Protein AF-A0A0M2K571-F1 (afdb_monomer_lite)

Sequence (85 aa):
MIYSYLDHLMGAYFNQDYDLSGETINEVVQCYIDSEGPDKSSGLASDCMNFLKEVDVEGKFGRDADLLIMMKSKIPTDDLIVHFL

Structure (mmCIF, N/CA/C/O backbone):
data_AF-A0A0M2K571-F1
#
_entry.id   AF-A0A0M2K571-F1
#
loop_
_atom_site.group_PDB
_atom_site.id
_atom_site.type_symbol
_atom_site.label_atom_id
_atom_site.label_alt_id
_atom_site.label_comp_id
_atom_site.label_asym_id
_atom_site.label_entity_id
_atom_site.label_seq_id
_atom_site.pdbx_PDB_ins_code
_atom_site.Cartn_x
_atom_site.Cartn_y
_atom_site.Cartn_z
_atom_site.occupancy
_atom_site.B_iso_or_equiv
_atom_site.auth_seq_id
_atom_site.auth_comp_id
_atom_site.auth_asym_id
_atom_site.auth_atom_id
_atom_site.pdbx_PDB_model_num
ATOM 1 N N . MET A 1 1 ? -0.526 -7.973 -10.978 1.00 53.34 1 MET A N 1
ATOM 2 C CA . MET A 1 1 ? 0.477 -6.906 -11.205 1.00 53.34 1 MET A CA 1
ATOM 3 C C . MET A 1 1 ? 1.682 -7.175 -10.297 1.00 53.34 1 MET A C 1
ATOM 5 O O . MET A 1 1 ? 1.540 -8.003 -9.407 1.00 53.34 1 MET A O 1
ATOM 9 N N . ILE A 1 2 ? 2.853 -6.550 -10.499 1.00 71.88 2 ILE A N 1
ATOM 10 C CA . ILE A 1 2 ? 4.061 -6.805 -9.665 1.00 71.88 2 ILE A CA 1
ATOM 11 C C . ILE A 1 2 ? 3.812 -6.481 -8.171 1.00 71.88 2 ILE A C 1
ATOM 13 O O . ILE A 1 2 ? 4.478 -7.052 -7.316 1.00 71.88 2 ILE A O 1
ATOM 17 N N . TYR A 1 3 ? 2.796 -5.664 -7.868 1.00 81.75 3 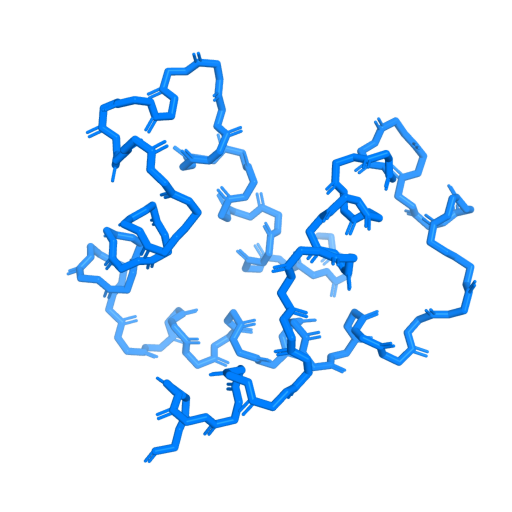TYR A N 1
ATOM 18 C CA . TYR A 1 3 ? 2.397 -5.258 -6.517 1.00 81.75 3 TYR A CA 1
ATOM 19 C C . TYR A 1 3 ? 0.885 -5.439 -6.349 1.00 81.75 3 TYR A C 1
ATOM 21 O O . TYR A 1 3 ? 0.113 -4.5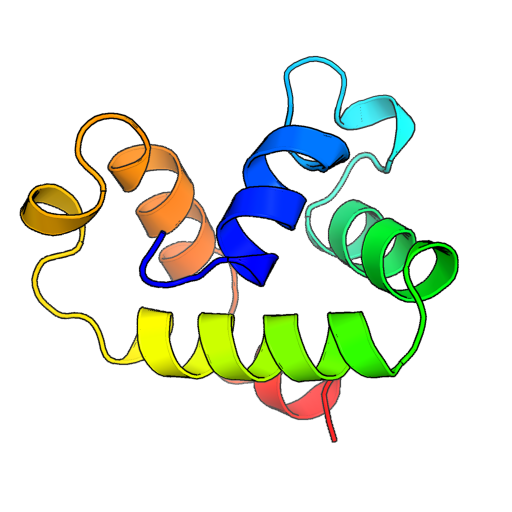04 -6.528 1.00 81.75 3 TYR A O 1
ATOM 29 N N . SER A 1 4 ? 0.438 -6.677 -6.143 1.00 86.56 4 SER A N 1
ATOM 30 C CA . SER A 1 4 ? -0.990 -7.024 -6.231 1.00 86.56 4 SER A CA 1
ATOM 31 C C . SER A 1 4 ? -1.833 -6.471 -5.076 1.00 86.56 4 SER A C 1
ATOM 33 O O . SER A 1 4 ? -3.013 -6.196 -5.269 1.00 86.56 4 SER A O 1
ATOM 35 N N . TYR A 1 5 ? -1.247 -6.278 -3.896 1.00 89.00 5 TYR A N 1
ATOM 36 C CA . TYR A 1 5 ? -1.930 -5.691 -2.742 1.00 89.00 5 TYR A CA 1
ATOM 37 C C . TYR A 1 5 ? -1.932 -4.166 -2.817 1.00 89.00 5 TYR A C 1
ATOM 39 O O . TYR A 1 5 ? -2.935 -3.541 -2.484 1.00 89.00 5 TYR A O 1
ATOM 47 N N . LEU A 1 6 ? -0.842 -3.571 -3.310 1.00 85.25 6 LEU A N 1
ATOM 48 C CA . LEU A 1 6 ? -0.797 -2.134 -3.584 1.00 85.25 6 LEU A CA 1
ATOM 49 C C . LEU A 1 6 ? -1.789 -1.754 -4.690 1.00 85.25 6 LEU A C 1
ATOM 51 O O . LEU A 1 6 ? -2.534 -0.798 -4.536 1.00 85.25 6 LEU A O 1
ATOM 55 N N . ASP A 1 7 ? -1.859 -2.539 -5.763 1.00 85.25 7 ASP A N 1
ATOM 56 C CA . ASP A 1 7 ? -2.843 -2.369 -6.839 1.00 85.25 7 ASP A CA 1
ATOM 57 C C . ASP A 1 7 ? -4.285 -2.482 -6.314 1.00 85.25 7 ASP A C 1
ATOM 59 O O . ASP A 1 7 ? -5.145 -1.668 -6.644 1.00 85.25 7 ASP A O 1
ATOM 63 N N . HIS A 1 8 ? -4.538 -3.428 -5.404 1.00 88.88 8 HIS A N 1
ATOM 64 C CA . HIS A 1 8 ? -5.838 -3.551 -4.748 1.00 88.88 8 HIS A CA 1
ATOM 65 C C . HIS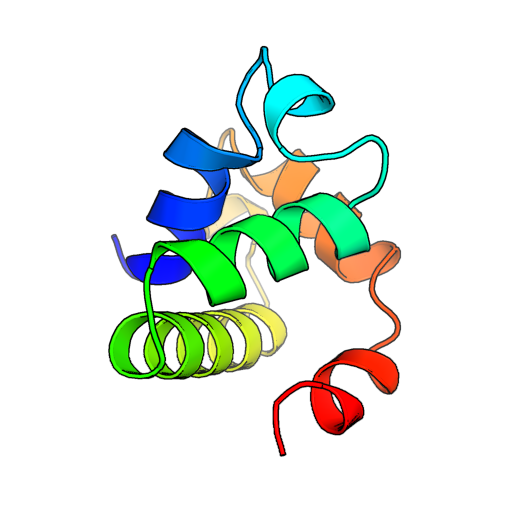 A 1 8 ? -6.180 -2.326 -3.888 1.00 88.88 8 HIS A C 1
ATOM 67 O O . HIS A 1 8 ? -7.279 -1.791 -4.010 1.00 88.88 8 HIS A O 1
ATOM 73 N N . LEU A 1 9 ? -5.241 -1.841 -3.069 1.00 87.50 9 LEU A N 1
ATOM 74 C CA . LEU A 1 9 ? -5.410 -0.607 -2.297 1.00 87.50 9 LEU A CA 1
ATOM 75 C C . LEU A 1 9 ? -5.734 0.580 -3.223 1.00 87.50 9 LEU A C 1
ATOM 77 O O . LEU A 1 9 ? -6.682 1.320 -2.969 1.00 87.50 9 LEU A O 1
ATOM 81 N N . MET A 1 10 ? -4.991 0.733 -4.322 1.00 82.94 10 MET A N 1
ATOM 82 C CA . MET A 1 10 ? -5.194 1.827 -5.275 1.00 82.94 10 MET A CA 1
ATOM 83 C C . MET A 1 10 ? -6.558 1.752 -5.969 1.00 82.94 10 MET A C 1
ATOM 85 O O . MET A 1 10 ? -7.263 2.753 -6.056 1.00 82.94 10 MET A O 1
ATOM 89 N N . GLY A 1 11 ? -6.949 0.569 -6.442 1.00 82.38 11 GLY A N 1
ATOM 90 C CA . GLY A 1 11 ? -8.180 0.391 -7.211 1.00 82.38 11 GLY A CA 1
ATOM 91 C C . GLY A 1 11 ? -9.457 0.330 -6.370 1.00 82.38 11 GLY A C 1
ATOM 92 O O . GLY A 1 11 ? -10.514 0.753 -6.839 1.00 82.38 11 GLY A O 1
ATOM 93 N N . ALA A 1 12 ? -9.389 -0.201 -5.149 1.00 85.94 12 ALA A N 1
ATOM 94 C CA . ALA A 1 12 ? -10.569 -0.411 -4.312 1.00 85.94 12 ALA A CA 1
ATOM 95 C C . ALA A 1 12 ? -10.770 0.683 -3.254 1.00 85.94 12 ALA A C 1
ATOM 97 O O . ALA A 1 12 ? -11.917 0.978 -2.933 1.00 85.94 12 ALA A O 1
ATOM 98 N N . TYR A 1 13 ? -9.690 1.300 -2.756 1.00 85.38 13 TYR A N 1
ATOM 99 C CA . TYR A 1 13 ? -9.746 2.232 -1.623 1.00 85.38 13 TYR A CA 1
ATOM 100 C C . TYR A 1 13 ? -9.318 3.658 -1.987 1.00 85.38 13 TYR A C 1
ATOM 102 O O . TYR A 1 13 ? -9.960 4.602 -1.547 1.00 85.38 13 TYR A O 1
ATOM 110 N N . PHE A 1 14 ? -8.299 3.844 -2.836 1.00 80.31 14 PHE A N 1
ATOM 111 C CA . PHE A 1 14 ? -7.922 5.163 -3.386 1.00 80.31 14 PHE A CA 1
ATOM 112 C C . PHE A 1 14 ? -8.574 5.462 -4.744 1.00 80.31 14 PHE A C 1
ATOM 114 O O . PHE A 1 14 ? -7.993 6.136 -5.599 1.00 80.31 14 PHE A O 1
ATOM 121 N N . ASN A 1 15 ? -9.787 4.956 -4.961 1.00 78.00 15 ASN A N 1
ATOM 122 C CA . ASN A 1 15 ? -10.535 5.234 -6.182 1.00 78.00 15 ASN A CA 1
ATOM 123 C C . ASN A 1 15 ? -11.212 6.620 -6.129 1.00 78.00 15 ASN A C 1
ATOM 125 O O . ASN A 1 15 ? -10.922 7.448 -5.268 1.00 78.00 15 ASN A O 1
ATOM 129 N N . GLN A 1 16 ? -12.092 6.909 -7.092 1.00 69.06 16 GLN A N 1
ATOM 130 C CA . GLN A 1 16 ? -12.764 8.214 -7.183 1.00 69.06 16 GLN A CA 1
ATOM 131 C C . GLN A 1 16 ? -13.642 8.539 -5.964 1.00 69.06 16 GLN A C 1
ATOM 133 O O . GLN A 1 16 ? -13.873 9.717 -5.710 1.00 69.06 16 GLN A O 1
ATOM 138 N N . ASP A 1 17 ? -14.050 7.517 -5.210 1.00 79.62 17 ASP A N 1
ATOM 139 C CA . ASP A 1 17 ? -14.900 7.600 -4.023 1.00 79.62 17 ASP A CA 1
ATOM 140 C C . ASP A 1 17 ? -14.096 7.251 -2.749 1.00 79.62 17 ASP A C 1
ATOM 142 O O . ASP A 1 17 ? -14.603 6.623 -1.814 1.00 79.62 17 ASP A O 1
ATOM 146 N N . TYR A 1 18 ? -12.799 7.597 -2.717 1.00 74.56 18 TYR A N 1
ATOM 147 C CA . TYR A 1 18 ? -11.917 7.288 -1.582 1.00 74.56 18 TYR A CA 1
ATOM 148 C C . TYR A 1 18 ? -12.392 7.914 -0.264 1.00 74.56 18 TYR A C 1
ATOM 150 O O . TYR A 1 18 ? -12.067 7.402 0.806 1.00 74.56 18 TYR A O 1
ATOM 158 N N . ASP A 1 19 ? -13.183 8.985 -0.331 1.00 78.88 19 ASP A N 1
ATOM 159 C CA . ASP A 1 19 ? -13.797 9.664 0.810 1.00 78.88 19 ASP A CA 1
ATOM 160 C C . ASP A 1 19 ? -14.729 8.742 1.612 1.00 78.88 19 ASP A C 1
ATOM 162 O O . ASP A 1 19 ? -14.893 8.927 2.818 1.00 78.88 19 ASP A O 1
ATOM 166 N N . LEU A 1 20 ? -15.259 7.684 0.989 1.00 83.31 20 LEU A N 1
ATOM 167 C CA . LEU A 1 20 ? -15.994 6.619 1.679 1.00 83.31 20 LEU A CA 1
ATOM 168 C C . LEU A 1 20 ? -15.097 5.745 2.569 1.00 83.31 20 LEU A C 1
ATOM 170 O O . LEU A 1 20 ? -15.595 5.099 3.491 1.00 83.31 20 LEU A O 1
ATOM 174 N N . SER A 1 21 ? -13.793 5.714 2.288 1.00 81.88 21 SER A N 1
ATOM 175 C CA . SER A 1 21 ? -12.778 4.958 3.033 1.00 81.88 21 SER A CA 1
ATOM 176 C C . SER A 1 21 ? -11.981 5.834 4.010 1.00 81.88 21 SER A C 1
ATOM 178 O O . SER A 1 21 ? -11.302 5.302 4.886 1.00 81.88 21 SER A O 1
ATOM 180 N N . GLY A 1 22 ? -12.052 7.161 3.877 1.00 81.38 22 GLY A N 1
ATOM 181 C CA . GLY A 1 22 ? -11.371 8.132 4.734 1.00 81.38 22 GLY A CA 1
ATOM 182 C C . GLY A 1 22 ? -11.035 9.430 4.000 1.00 81.38 22 GLY A C 1
ATOM 183 O O . GLY A 1 22 ? -10.961 9.468 2.775 1.00 81.38 22 GLY A O 1
ATOM 184 N N . GLU A 1 23 ? -10.786 10.512 4.737 1.00 78.69 23 GLU A N 1
ATOM 185 C CA . GLU A 1 23 ? -10.420 11.803 4.134 1.00 78.69 23 GLU A CA 1
ATOM 186 C C . GLU A 1 23 ? -8.904 11.920 3.910 1.00 78.69 23 GLU A C 1
ATOM 188 O O . GLU A 1 23 ? -8.436 12.683 3.057 1.00 78.69 23 GLU A O 1
ATOM 193 N N . THR A 1 24 ? -8.121 11.143 4.661 1.00 82.12 24 THR A N 1
ATOM 194 C CA . THR A 1 24 ? -6.658 11.129 4.622 1.00 82.12 24 THR A CA 1
ATOM 195 C C . THR A 1 24 ? -6.094 9.779 4.180 1.00 82.12 24 THR A C 1
ATOM 197 O O . THR A 1 24 ? -6.714 8.733 4.347 1.00 82.12 24 THR A O 1
ATOM 200 N N . ILE A 1 25 ? -4.854 9.784 3.669 1.00 80.25 25 ILE A N 1
ATOM 201 C CA . ILE A 1 25 ? -4.145 8.558 3.255 1.00 80.25 25 ILE A CA 1
ATOM 202 C C . ILE A 1 25 ? -4.095 7.532 4.396 1.00 80.25 25 ILE A C 1
ATOM 204 O O . ILE A 1 25 ? -4.314 6.347 4.164 1.00 80.25 25 ILE A O 1
ATOM 208 N N . ASN A 1 26 ? -3.841 7.987 5.626 1.00 80.50 26 ASN A N 1
ATOM 209 C CA . ASN A 1 26 ? -3.742 7.107 6.788 1.00 80.50 26 ASN A CA 1
ATOM 210 C C . ASN A 1 26 ? -5.084 6.451 7.124 1.00 80.50 26 ASN A C 1
ATOM 212 O O . ASN A 1 26 ? -5.111 5.263 7.424 1.00 80.50 26 ASN A O 1
ATOM 216 N N . GLU A 1 27 ? -6.190 7.192 7.041 1.00 83.94 27 GLU A N 1
ATOM 217 C CA . GLU A 1 27 ? -7.530 6.642 7.280 1.00 83.94 27 GLU A CA 1
ATOM 218 C C . GLU A 1 27 ? -7.909 5.610 6.220 1.00 83.94 27 GLU A C 1
ATOM 220 O O . GLU A 1 27 ? -8.382 4.533 6.566 1.00 83.94 27 GLU A O 1
ATOM 225 N N . VAL A 1 28 ? -7.614 5.887 4.948 1.00 84.31 28 VAL A N 1
ATOM 226 C CA . VAL A 1 28 ? -7.884 4.954 3.845 1.00 84.31 28 VAL A CA 1
ATOM 227 C C . VAL A 1 28 ? -7.054 3.669 3.987 1.00 84.31 28 VAL A C 1
ATOM 229 O O . VAL A 1 28 ? -7.574 2.567 3.813 1.00 84.31 28 VAL A O 1
ATOM 232 N N . VAL A 1 29 ? -5.773 3.779 4.359 1.00 84.50 29 VAL A N 1
ATOM 233 C CA . VAL A 1 29 ? -4.914 2.611 4.632 1.00 84.50 29 VAL A CA 1
ATOM 234 C C . VAL A 1 29 ? -5.399 1.840 5.861 1.00 84.50 29 VAL A C 1
ATOM 236 O O . VAL A 1 29 ? -5.426 0.611 5.833 1.00 84.50 29 VAL A O 1
ATOM 239 N N . GLN A 1 30 ? -5.822 2.529 6.923 1.00 85.69 30 GLN A N 1
ATOM 240 C CA . GLN A 1 30 ? -6.379 1.870 8.103 1.00 85.69 30 GLN A CA 1
ATOM 241 C C . GLN A 1 30 ? -7.687 1.141 7.765 1.00 85.69 30 GLN A C 1
ATOM 243 O O . GLN A 1 30 ? -7.863 -0.008 8.161 1.00 85.69 30 GLN A O 1
ATOM 248 N N . CYS A 1 31 ? -8.555 1.750 6.952 1.00 87.81 31 CYS A N 1
ATOM 249 C CA . CYS A 1 31 ? -9.781 1.131 6.453 1.00 87.81 31 CYS A CA 1
ATOM 250 C C . CYS A 1 31 ? -9.490 -0.161 5.670 1.00 87.81 31 CYS A C 1
ATOM 252 O O . CYS A 1 31 ? -10.163 -1.173 5.878 1.00 87.81 31 CYS A O 1
ATOM 254 N N . TYR A 1 32 ? -8.450 -0.165 4.828 1.00 88.81 32 TYR A N 1
ATOM 255 C CA . TYR A 1 32 ? -7.972 -1.373 4.152 1.00 88.81 32 TYR A CA 1
ATOM 256 C C . TYR A 1 32 ? -7.536 -2.447 5.156 1.00 88.81 32 TYR A C 1
ATOM 258 O O . TYR A 1 32 ? -7.976 -3.590 5.056 1.00 88.81 32 TYR A O 1
ATOM 266 N N . ILE A 1 33 ? -6.704 -2.090 6.140 1.00 88.31 33 ILE A N 1
ATOM 267 C CA . ILE A 1 33 ? -6.182 -3.034 7.142 1.00 88.31 33 ILE A CA 1
ATOM 268 C C . ILE A 1 33 ? -7.322 -3.682 7.936 1.00 88.31 33 ILE A C 1
ATOM 270 O O . ILE A 1 33 ? -7.324 -4.903 8.125 1.00 88.31 33 ILE A O 1
ATOM 274 N N . ASP A 1 34 ? -8.295 -2.876 8.357 1.00 90.00 34 ASP A N 1
ATOM 275 C CA . ASP A 1 34 ? -9.433 -3.317 9.162 1.00 90.00 34 ASP A CA 1
ATOM 276 C C . ASP A 1 34 ? -10.403 -4.200 8.359 1.00 90.00 34 ASP A C 1
ATOM 278 O O . ASP A 1 34 ? -11.014 -5.116 8.912 1.00 90.00 34 ASP A O 1
ATOM 282 N N . SER A 1 35 ? -10.528 -3.953 7.050 1.00 91.00 35 SER A N 1
ATOM 283 C CA . SER A 1 35 ? -11.472 -4.656 6.170 1.00 91.00 35 SER A CA 1
ATOM 284 C C . SER A 1 35 ? -10.912 -5.955 5.587 1.00 91.00 35 SER A C 1
ATOM 286 O O . SER A 1 35 ? -11.623 -6.954 5.474 1.00 91.00 35 SER A O 1
ATOM 288 N N . GLU A 1 36 ? -9.640 -5.949 5.194 1.00 90.25 36 GLU A N 1
ATOM 289 C CA . GLU A 1 36 ? -9.033 -7.003 4.376 1.00 90.25 36 GLU A CA 1
ATOM 290 C C . GLU A 1 36 ? -8.334 -8.084 5.210 1.00 90.25 36 GLU A C 1
ATOM 292 O O . GLU A 1 36 ? -8.112 -9.204 4.734 1.00 90.25 36 GLU A O 1
ATOM 297 N N . GLY A 1 37 ? -8.026 -7.768 6.469 1.00 86.44 37 GLY A N 1
ATOM 298 C CA . GLY A 1 37 ? -7.435 -8.689 7.426 1.00 86.44 37 GLY A CA 1
ATOM 299 C C . GLY A 1 37 ? -5.909 -8.838 7.310 1.00 86.44 37 GLY A C 1
ATOM 300 O O . GLY A 1 37 ? -5.268 -8.346 6.377 1.00 86.44 37 GLY A O 1
ATOM 301 N N . PRO A 1 38 ? -5.296 -9.542 8.277 1.00 85.62 38 PRO A N 1
ATOM 302 C CA . PRO A 1 38 ? -3.851 -9.508 8.510 1.00 85.62 38 PRO A CA 1
ATOM 303 C C . PRO A 1 38 ? -3.004 -10.039 7.344 1.00 85.62 38 PRO A C 1
ATOM 305 O O . PRO A 1 38 ? -1.932 -9.495 7.081 1.00 85.62 38 PRO A O 1
ATOM 308 N N . ASP A 1 39 ? -3.481 -11.047 6.607 1.00 86.88 39 ASP A N 1
ATOM 309 C CA . ASP A 1 39 ? -2.742 -11.627 5.475 1.00 86.88 39 ASP A CA 1
ATOM 310 C C . ASP A 1 39 ? -2.551 -10.611 4.338 1.00 86.88 39 ASP A C 1
ATOM 312 O O . ASP A 1 39 ? -1.456 -10.461 3.789 1.00 86.88 39 ASP A O 1
ATOM 316 N N . LYS A 1 40 ? -3.610 -9.862 4.011 1.00 85.25 40 LYS A N 1
ATOM 317 C CA . LYS A 1 40 ? -3.580 -8.833 2.965 1.00 85.25 40 LYS A CA 1
ATOM 318 C C . LYS A 1 40 ? -2.833 -7.583 3.413 1.00 85.25 40 LYS A C 1
ATOM 320 O O . LYS A 1 40 ? -2.160 -6.966 2.589 1.00 85.25 40 LYS A O 1
ATOM 325 N N . SER A 1 41 ? -2.888 -7.244 4.698 1.00 85.81 41 SER A N 1
ATOM 326 C CA . SER A 1 41 ? -2.079 -6.171 5.289 1.00 85.81 41 SER A CA 1
ATOM 327 C C . SER A 1 41 ? -0.584 -6.496 5.238 1.00 85.81 41 SER A C 1
ATOM 329 O O . SER A 1 41 ? 0.218 -5.647 4.856 1.00 85.81 41 SER A O 1
ATOM 331 N N . SER A 1 42 ? -0.195 -7.742 5.530 1.00 86.88 42 SER A N 1
ATOM 332 C CA . SER A 1 42 ? 1.197 -8.201 5.405 1.00 86.88 42 SER A CA 1
ATOM 333 C C . SER A 1 42 ? 1.685 -8.194 3.948 1.00 86.88 42 SER A C 1
ATOM 335 O O . SER A 1 42 ? 2.812 -7.776 3.652 1.00 86.88 42 SER A O 1
ATOM 337 N N . GLY A 1 43 ? 0.813 -8.594 3.018 1.00 89.00 43 GLY A N 1
ATOM 338 C CA . GLY A 1 43 ? 1.057 -8.483 1.582 1.00 89.00 43 GLY A CA 1
ATOM 339 C C . GLY A 1 43 ? 1.267 -7.036 1.130 1.00 89.00 43 GLY A C 1
ATOM 340 O O . GLY A 1 43 ? 2.246 -6.742 0.444 1.00 89.00 43 GLY A O 1
ATOM 341 N N . LEU A 1 44 ? 0.407 -6.119 1.581 1.00 87.69 44 LEU A N 1
ATOM 342 C CA . LEU A 1 44 ? 0.526 -4.689 1.299 1.00 87.69 44 LEU A CA 1
ATOM 343 C C . LEU A 1 44 ? 1.837 -4.108 1.842 1.00 87.69 44 LEU A C 1
AT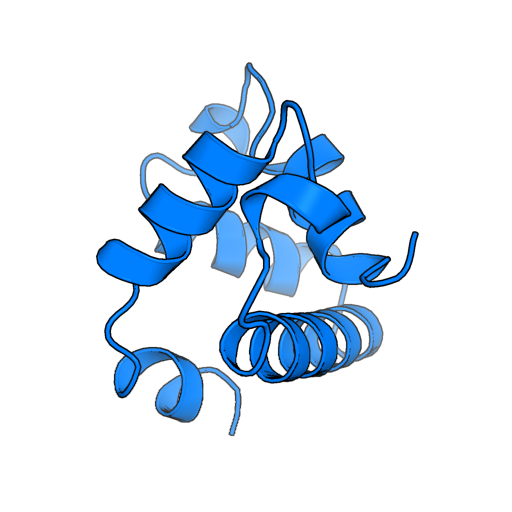OM 345 O O . LEU A 1 44 ? 2.521 -3.385 1.123 1.00 87.69 44 LEU A O 1
ATOM 349 N N . ALA A 1 45 ? 2.236 -4.471 3.064 1.00 84.56 45 ALA A N 1
ATOM 350 C CA . ALA A 1 45 ? 3.515 -4.055 3.642 1.00 84.56 45 ALA A CA 1
ATOM 351 C C . ALA A 1 45 ? 4.702 -4.462 2.753 1.00 84.56 45 ALA A C 1
ATOM 353 O O . ALA A 1 45 ? 5.602 -3.665 2.474 1.00 84.56 45 ALA A O 1
ATOM 354 N N . SER A 1 46 ? 4.681 -5.709 2.274 1.00 88.00 46 SER A N 1
ATOM 355 C CA . SER A 1 46 ? 5.714 -6.260 1.392 1.00 88.00 46 SER A CA 1
ATOM 356 C C . SER A 1 46 ? 5.756 -5.530 0.049 1.00 88.00 46 SER A C 1
ATOM 358 O O . SER A 1 46 ? 6.838 -5.186 -0.438 1.00 88.00 46 SER A O 1
ATOM 360 N N . ASP A 1 47 ? 4.589 -5.245 -0.525 1.00 88.44 47 ASP A N 1
ATOM 361 C CA . ASP A 1 47 ? 4.465 -4.497 -1.772 1.00 88.44 47 ASP A CA 1
ATOM 362 C C . ASP A 1 47 ? 4.976 -3.060 -1.622 1.00 88.44 47 ASP A C 1
ATOM 364 O O . ASP A 1 47 ? 5.785 -2.622 -2.439 1.00 88.44 47 ASP A O 1
ATOM 368 N N . CYS A 1 48 ? 4.602 -2.358 -0.548 1.00 83.50 48 CYS A N 1
ATOM 369 C CA . CYS A 1 48 ? 5.099 -1.017 -0.234 1.00 83.50 48 CYS A CA 1
ATOM 370 C C . CYS A 1 48 ? 6.626 -1.001 -0.073 1.00 83.50 48 CYS A C 1
ATOM 372 O O . CYS A 1 48 ? 7.306 -0.164 -0.665 1.00 83.50 48 CYS A O 1
ATOM 374 N N . MET A 1 49 ? 7.197 -1.961 0.660 1.00 84.50 49 MET A N 1
ATOM 375 C CA . MET A 1 49 ? 8.651 -2.068 0.846 1.00 84.50 49 MET A CA 1
ATOM 376 C C . MET A 1 49 ? 9.399 -2.339 -0.462 1.00 84.50 49 MET A C 1
ATOM 378 O O . MET A 1 49 ? 10.505 -1.832 -0.668 1.00 84.50 49 MET A O 1
ATOM 382 N N . ASN A 1 50 ? 8.819 -3.133 -1.361 1.00 84.06 50 ASN A N 1
ATOM 383 C CA . ASN A 1 50 ? 9.395 -3.378 -2.680 1.00 84.06 50 ASN A CA 1
ATOM 384 C C . ASN A 1 50 ? 9.223 -2.168 -3.609 1.00 84.06 50 ASN A C 1
ATOM 386 O O . ASN A 1 50 ? 10.138 -1.854 -4.367 1.00 84.06 50 ASN A O 1
ATOM 390 N N . PHE A 1 51 ? 8.099 -1.458 -3.521 1.00 81.81 51 PHE A N 1
ATOM 391 C CA . PHE A 1 51 ? 7.852 -0.220 -4.254 1.00 81.81 51 PHE A CA 1
ATOM 392 C C . PHE A 1 51 ? 8.820 0.900 -3.840 1.00 81.81 51 PHE A C 1
ATOM 394 O O . PHE A 1 51 ? 9.342 1.628 -4.688 1.00 81.81 51 PHE A O 1
ATOM 401 N N . LEU A 1 52 ? 9.138 1.014 -2.547 1.00 79.56 52 LEU A N 1
ATOM 402 C CA . LEU A 1 52 ? 10.108 1.992 -2.048 1.00 79.56 52 LEU A CA 1
ATOM 403 C C . LEU A 1 52 ? 11.489 1.829 -2.694 1.00 79.56 52 LEU A C 1
ATOM 405 O O . LEU A 1 52 ? 12.126 2.829 -3.024 1.00 79.56 52 LEU A O 1
ATOM 409 N N . LYS A 1 53 ? 11.904 0.587 -2.964 1.00 83.56 53 LYS A N 1
ATOM 410 C CA . LYS A 1 53 ? 13.174 0.256 -3.631 1.00 83.56 53 LYS A CA 1
ATOM 411 C C . LYS A 1 53 ? 13.164 0.520 -5.140 1.00 83.56 53 LYS A C 1
ATOM 413 O O . LYS A 1 53 ? 14.220 0.443 -5.765 1.00 83.56 53 LYS A O 1
ATOM 418 N N . GLU A 1 54 ? 12.004 0.804 -5.731 1.00 81.81 54 GLU A N 1
ATOM 419 C CA . GLU A 1 54 ? 11.880 0.980 -7.173 1.00 81.81 54 GLU A CA 1
ATOM 420 C C . GLU A 1 54 ? 12.459 2.319 -7.639 1.00 81.81 54 GLU A C 1
ATOM 422 O O . GLU A 1 54 ? 12.123 3.375 -7.093 1.00 81.81 54 GLU A O 1
ATOM 427 N N . VAL A 1 55 ? 13.309 2.256 -8.667 1.00 78.00 55 VAL A N 1
ATOM 428 C CA . VAL A 1 55 ? 14.012 3.418 -9.236 1.00 78.00 55 VAL A CA 1
ATOM 429 C C . VAL A 1 55 ? 13.262 3.986 -10.442 1.00 78.00 55 VAL A C 1
ATOM 431 O O . VAL A 1 55 ? 13.229 5.199 -10.618 1.00 78.00 55 VAL A O 1
ATOM 434 N N . ASP A 1 56 ? 12.620 3.126 -11.237 1.00 81.00 56 ASP A N 1
ATOM 435 C CA . ASP A 1 56 ? 11.869 3.512 -12.436 1.00 81.00 56 ASP A CA 1
ATOM 436 C C . ASP A 1 56 ? 10.358 3.363 -12.210 1.00 81.00 56 ASP A C 1
ATOM 438 O O . ASP A 1 56 ? 9.712 2.415 -12.663 1.00 81.00 56 ASP A O 1
ATOM 442 N N . VAL A 1 57 ? 9.797 4.288 -11.427 1.00 73.00 57 VAL A N 1
ATOM 443 C CA . VAL A 1 57 ? 8.364 4.288 -11.096 1.00 73.00 57 VAL A CA 1
ATOM 444 C C . VAL A 1 57 ? 7.515 4.642 -12.323 1.00 73.00 57 VAL A C 1
ATOM 446 O O . VAL A 1 57 ? 6.513 3.982 -12.586 1.00 73.00 57 VAL A O 1
ATOM 449 N N . GLU A 1 58 ? 7.932 5.626 -13.120 1.00 73.94 58 GLU A N 1
ATOM 450 C CA . GLU A 1 58 ? 7.210 6.027 -14.336 1.00 73.94 58 GLU A CA 1
ATOM 451 C C . GLU A 1 58 ? 7.168 4.901 -15.378 1.00 73.94 58 GLU A C 1
ATOM 453 O O . GLU A 1 58 ? 6.098 4.594 -15.910 1.00 73.94 58 GLU A O 1
ATOM 458 N N . GLY A 1 59 ? 8.292 4.218 -15.622 1.00 75.25 59 GLY A N 1
ATOM 459 C CA . GLY A 1 59 ? 8.367 3.121 -16.586 1.00 75.25 59 GLY A CA 1
ATOM 460 C C . GLY A 1 59 ? 7.578 1.876 -16.173 1.00 75.25 59 GLY A C 1
ATOM 461 O O . GLY A 1 59 ? 7.037 1.182 -17.036 1.00 75.25 59 GLY A O 1
ATOM 462 N N . LYS A 1 60 ? 7.461 1.593 -14.867 1.00 71.69 60 LYS A N 1
ATOM 463 C CA . LYS A 1 60 ? 6.719 0.421 -14.365 1.00 71.69 60 LYS A CA 1
ATOM 464 C C . LYS A 1 60 ? 5.226 0.642 -14.171 1.00 71.69 60 LYS A C 1
ATOM 466 O O . LYS A 1 60 ? 4.470 -0.315 -14.331 1.00 71.69 60 LYS A O 1
ATOM 471 N N . PHE A 1 61 ? 4.808 1.850 -13.803 1.00 68.56 61 PHE A N 1
ATOM 472 C CA . PHE A 1 61 ? 3.423 2.122 -13.408 1.00 68.56 61 PHE A CA 1
ATOM 473 C C . PHE A 1 61 ? 2.676 3.039 -14.381 1.00 68.56 61 PHE A C 1
ATOM 475 O O . PHE A 1 61 ? 1.455 3.163 -14.292 1.00 68.56 61 PHE A O 1
ATOM 482 N N . GLY A 1 62 ? 3.365 3.633 -15.360 1.00 73.19 62 GLY A N 1
ATOM 483 C CA . GLY A 1 62 ? 2.740 4.383 -16.443 1.00 73.19 62 GLY A CA 1
ATOM 484 C C . GLY A 1 62 ? 1.822 5.493 -15.931 1.00 73.19 62 GLY A C 1
ATOM 485 O O . GLY A 1 62 ? 2.286 6.472 -15.361 1.00 73.19 62 GLY A O 1
ATOM 486 N N . ARG A 1 63 ? 0.507 5.343 -16.141 1.00 67.94 63 ARG A N 1
ATOM 487 C CA . ARG A 1 63 ? -0.500 6.364 -15.793 1.00 67.94 63 ARG A CA 1
ATOM 488 C C . ARG A 1 63 ? -0.741 6.516 -14.291 1.00 67.94 63 ARG A C 1
ATOM 490 O O . ARG A 1 63 ? -1.191 7.575 -13.873 1.00 67.94 63 ARG A O 1
ATOM 497 N N . ASP A 1 64 ? -0.411 5.497 -13.503 1.00 66.56 64 ASP A N 1
ATOM 498 C CA . ASP A 1 64 ? -0.605 5.509 -12.048 1.00 66.56 64 ASP A CA 1
ATOM 499 C C . ASP A 1 64 ? 0.653 5.998 -11.308 1.00 66.56 64 ASP A C 1
ATOM 501 O O . ASP A 1 64 ? 0.649 6.171 -10.087 1.00 66.56 64 ASP A O 1
ATOM 505 N N . ALA A 1 65 ? 1.739 6.257 -12.049 1.00 67.00 65 ALA A N 1
ATOM 506 C CA . ALA A 1 65 ? 3.021 6.676 -11.498 1.00 67.00 65 ALA A CA 1
ATOM 507 C C . ALA A 1 65 ? 2.924 7.993 -10.716 1.00 67.00 65 ALA A C 1
ATOM 509 O O . ALA A 1 65 ? 3.523 8.095 -9.651 1.00 67.00 65 ALA A O 1
ATOM 510 N N . ASP A 1 66 ? 2.133 8.964 -11.178 1.00 66.12 66 ASP A N 1
ATOM 511 C CA . ASP A 1 66 ? 1.998 10.271 -10.519 1.00 66.12 66 ASP A CA 1
ATOM 512 C C . ASP A 1 66 ? 1.406 10.157 -9.105 1.00 66.12 66 ASP A C 1
ATOM 514 O O . ASP A 1 66 ? 1.904 10.771 -8.157 1.00 66.12 66 ASP A O 1
ATOM 518 N N . LEU A 1 67 ? 0.374 9.324 -8.938 1.00 65.31 67 LEU A N 1
ATOM 519 C CA . LEU A 1 67 ? -0.230 9.030 -7.634 1.00 65.31 67 LEU A CA 1
ATOM 520 C C . LEU A 1 67 ? 0.763 8.306 -6.722 1.00 65.31 67 LEU A C 1
ATOM 522 O O . LEU A 1 67 ? 0.934 8.680 -5.562 1.00 65.31 67 LEU A O 1
ATOM 526 N N . LEU A 1 68 ? 1.475 7.318 -7.261 1.00 67.56 68 LEU A N 1
ATOM 527 C CA . LEU A 1 68 ? 2.456 6.531 -6.520 1.00 67.56 68 LEU A CA 1
ATOM 528 C C . LEU A 1 68 ? 3.683 7.358 -6.099 1.00 67.56 68 LEU A C 1
ATOM 530 O O . LEU A 1 68 ? 4.181 7.201 -4.985 1.00 67.56 68 LEU A O 1
ATOM 534 N N . ILE A 1 69 ? 4.146 8.282 -6.942 1.00 69.12 69 ILE A N 1
ATOM 535 C CA . ILE A 1 69 ? 5.206 9.253 -6.627 1.00 69.12 69 ILE A CA 1
ATOM 536 C C . ILE A 1 69 ? 4.719 10.245 -5.561 1.00 69.12 69 ILE A C 1
ATOM 538 O O . ILE A 1 69 ? 5.459 10.575 -4.629 1.00 69.12 69 ILE A O 1
ATOM 542 N N . MET A 1 70 ? 3.458 10.682 -5.633 1.00 65.12 70 MET A N 1
ATOM 543 C CA . MET A 1 70 ? 2.855 11.528 -4.602 1.00 65.12 70 MET A CA 1
ATOM 544 C C . MET A 1 70 ? 2.785 10.805 -3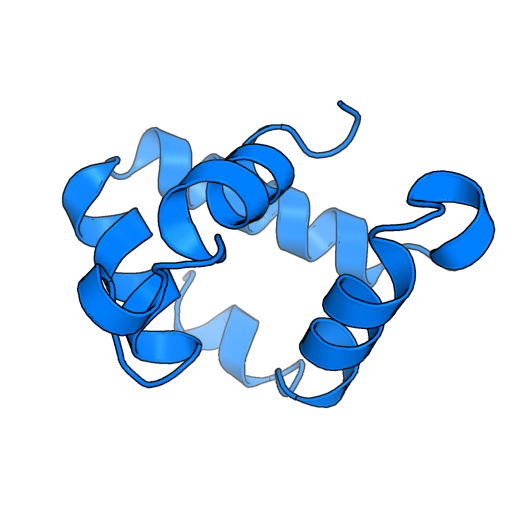.250 1.00 65.12 70 MET A C 1
ATOM 546 O O . MET A 1 70 ? 3.140 11.395 -2.232 1.00 65.12 70 MET A O 1
ATOM 550 N N . MET A 1 71 ? 2.414 9.523 -3.226 1.00 64.56 71 MET A N 1
ATOM 551 C CA . MET A 1 71 ? 2.463 8.703 -2.011 1.00 64.56 71 MET A CA 1
ATOM 552 C C . MET A 1 71 ? 3.898 8.567 -1.490 1.00 64.56 71 MET A C 1
ATOM 554 O O . MET A 1 71 ? 4.140 8.790 -0.308 1.00 64.56 71 MET A O 1
ATOM 558 N N . LYS A 1 72 ? 4.873 8.313 -2.373 1.00 65.12 72 LYS A N 1
ATOM 559 C CA . LYS A 1 72 ? 6.301 8.230 -2.017 1.00 65.12 72 LYS A CA 1
ATOM 560 C C . LYS A 1 72 ? 6.854 9.518 -1.392 1.00 65.12 72 LYS A C 1
ATOM 562 O O . LYS A 1 72 ? 7.774 9.448 -0.588 1.00 65.12 72 LYS A O 1
ATOM 567 N N . SER A 1 73 ? 6.321 10.681 -1.769 1.00 64.00 73 SER A N 1
ATOM 568 C CA . SER A 1 73 ? 6.752 11.985 -1.238 1.00 64.00 73 SER A CA 1
ATOM 569 C C . SER A 1 73 ? 5.986 12.442 0.009 1.00 64.00 73 SER A C 1
ATOM 571 O O . SER A 1 73 ? 6.504 13.266 0.761 1.00 64.00 73 SER A O 1
ATOM 573 N N . LYS A 1 74 ? 4.772 11.922 0.242 1.00 55.12 74 LYS A N 1
ATOM 574 C CA . LYS A 1 74 ? 3.921 12.269 1.395 1.00 55.12 74 LYS A CA 1
ATOM 575 C C . LYS A 1 74 ? 3.975 11.271 2.545 1.00 55.12 74 LYS A C 1
ATOM 577 O O . LYS A 1 74 ? 3.559 11.634 3.638 1.00 55.12 74 LYS A O 1
ATOM 582 N N . ILE A 1 75 ? 4.455 10.051 2.314 1.00 54.19 75 ILE A N 1
ATOM 583 C CA . ILE A 1 75 ? 4.678 9.060 3.365 1.00 54.19 75 ILE A CA 1
ATOM 584 C C . ILE A 1 75 ? 6.133 9.209 3.828 1.00 54.19 75 ILE A C 1
ATOM 586 O O . ILE A 1 75 ? 7.039 8.845 3.071 1.00 54.19 75 ILE A O 1
ATOM 590 N N . PRO A 1 76 ? 6.403 9.749 5.031 1.00 49.19 76 PRO A N 1
ATOM 591 C CA . PRO A 1 76 ? 7.748 9.734 5.583 1.00 49.19 76 PRO A CA 1
ATOM 592 C C . PRO A 1 76 ? 8.194 8.274 5.679 1.00 49.19 76 PRO A C 1
ATOM 594 O O . PRO A 1 76 ? 7.486 7.442 6.245 1.00 49.19 76 PRO A O 1
ATOM 597 N N . THR A 1 77 ? 9.363 7.945 5.129 1.00 49.19 77 THR A N 1
ATOM 598 C CA . THR A 1 77 ? 9.952 6.593 5.193 1.00 49.19 77 THR A CA 1
ATOM 599 C C . THR A 1 77 ? 10.026 6.030 6.616 1.00 49.19 77 THR A C 1
ATOM 601 O O . THR A 1 77 ? 10.065 4.814 6.785 1.00 49.19 77 THR A O 1
ATOM 604 N N . ASP A 1 78 ? 9.998 6.907 7.620 1.00 44.44 78 ASP A N 1
ATOM 605 C CA . ASP A 1 78 ? 10.071 6.566 9.037 1.00 44.44 78 ASP A CA 1
ATOM 606 C C . ASP A 1 78 ? 8.710 6.127 9.631 1.00 44.44 78 ASP A C 1
ATOM 608 O O . ASP A 1 78 ? 8.698 5.330 10.567 1.00 44.44 78 ASP A O 1
ATOM 612 N N . ASP A 1 79 ? 7.567 6.537 9.059 1.00 46.09 79 ASP A N 1
ATOM 613 C CA . ASP A 1 79 ? 6.222 6.194 9.572 1.00 46.09 79 ASP A CA 1
ATOM 614 C C . ASP A 1 79 ? 5.702 4.837 9.055 1.00 46.09 79 ASP A C 1
ATOM 616 O O . ASP A 1 79 ? 4.915 4.165 9.725 1.00 46.09 79 ASP A O 1
ATOM 620 N N . LEU A 1 80 ? 6.186 4.364 7.899 1.00 42.06 80 LEU A N 1
ATOM 621 C CA . LEU A 1 80 ? 5.840 3.036 7.359 1.00 42.06 80 LEU A CA 1
ATOM 622 C C . LEU A 1 80 ? 6.382 1.880 8.213 1.00 42.06 80 LEU A C 1
ATOM 624 O O . LEU A 1 80 ? 5.816 0.791 8.205 1.00 42.06 80 LEU A O 1
ATOM 628 N N . ILE A 1 81 ? 7.471 2.097 8.952 1.00 41.53 81 ILE A N 1
ATOM 629 C CA . ILE A 1 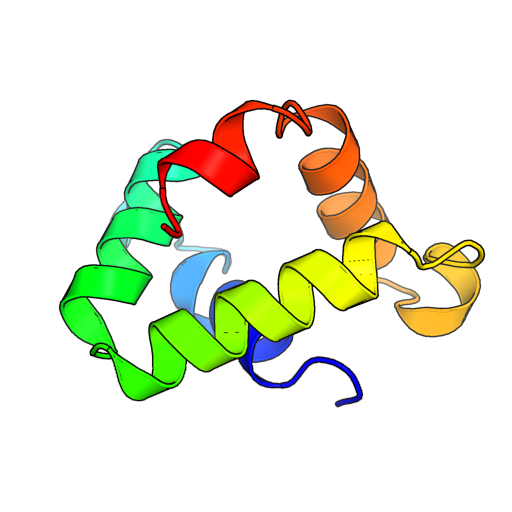81 ? 8.082 1.066 9.802 1.00 41.53 81 ILE A CA 1
ATOM 630 C C . ILE A 1 81 ? 7.327 0.926 11.135 1.00 41.53 81 ILE A C 1
ATOM 632 O O . ILE A 1 81 ? 7.317 -0.158 11.711 1.00 41.53 81 ILE A O 1
ATOM 636 N N . VAL A 1 82 ? 6.658 1.984 11.606 1.00 41.84 82 VAL A N 1
ATOM 637 C CA . VAL A 1 82 ? 5.981 2.006 12.917 1.00 41.84 82 VAL A CA 1
ATOM 638 C C . VAL A 1 82 ? 4.565 1.415 12.866 1.00 41.84 82 VAL A C 1
ATOM 640 O O . VAL A 1 82 ? 4.074 0.942 13.884 1.00 41.84 82 VAL A O 1
ATOM 643 N N . HIS A 1 83 ? 3.915 1.386 11.698 1.00 41.75 83 HIS A N 1
ATOM 644 C CA . HIS A 1 83 ? 2.569 0.810 11.547 1.00 41.75 83 HIS A CA 1
ATOM 645 C C . HIS A 1 83 ? 2.529 -0.645 11.044 1.00 41.75 83 HIS A C 1
ATOM 647 O O . HIS A 1 83 ? 1.462 -1.256 11.063 1.00 41.75 83 HIS A O 1
ATOM 653 N N . PHE A 1 84 ? 3.662 -1.215 10.619 1.00 36.28 84 PHE A N 1
ATOM 654 C CA . PHE A 1 84 ? 3.744 -2.581 10.073 1.00 36.28 84 PHE A CA 1
ATOM 655 C C . PHE A 1 84 ? 4.632 -3.549 10.890 1.00 36.28 84 PHE A C 1
ATOM 657 O O . PHE A 1 84 ? 4.835 -4.689 10.461 1.00 36.28 84 PHE A O 1
ATOM 664 N N . LEU A 1 85 ? 5.133 -3.125 12.059 1.00 32.97 85 LEU A N 1
ATOM 665 C CA . LEU A 1 85 ? 5.818 -3.945 13.075 1.00 32.97 85 LEU A CA 1
ATOM 666 C C . LEU A 1 85 ? 5.067 -3.866 14.407 1.00 32.97 85 LEU A C 1
ATOM 668 O O . LEU A 1 85 ? 5.060 -4.895 15.120 1.00 32.97 85 LEU A O 1
#

Secondary structure (DSSP, 8-state):
--SHHHHHHHHHTSSTTGGGT-SSHHHHHHHHHHHH-HHHHHHHHHHHHHHHT-S-HHHHHGGGHHHHHHHHHHS-TTHHHHS--

Organism: NCBI:txid65700

Foldseek 3Di:
DLQVLVVCLCPPQVPPVVVVQPPDPVSSLVSCPVPVDDVSNLSNLVSVVVLLVDDCLCVPPPPCSVVSVVCNVPDDPVVSVVVND

Radius of gyration: 12.19 Å; chains: 1; bounding box: 30×24×30 Å

InterPro domains:
  IPR041129 CdiI immunity protein [PF18593] (3-57)

pLDDT: mean 74.83, std 14.68, range [32.97, 91.0]